Protein AF-A0AAJ6CR79-F1 (afdb_monomer_lite)

Sequence (118 aa):
MSTSVRDLIITGWAIIFAVTVGVVAFHPSFVDEPPINAIRIAGFAFISMVAGILLLRFTEIIGRSSARSRKITLGIFIVCILPLIPVGMATFGMPWAALIIITLVYVRWKWALVTPAS

Secondary structure (DSSP, 8-state):
----HHHHHHHHHHHHHHHHHHHHHH-HHHHTS-HHHHHHHHHHHHHHHHHHHHHHHSHHHHHHS-HHHHHHHHHHHHHHHTTHHHHHHHTTHHHHHHHHHHHHHHHHHHHHTS----

pLDDT: mean 89.08, std 10.08, range [44.25, 97.38]

Radius of gyration: 16.16 Å; chains: 1; bounding box: 36×34×52 Å

Foldseek 3Di:
DPQDPLNVLLVLLVVVLVVLLCCCVPPPVNPPPDVVVSVLLSVLSVLLSVLLNVCSVCLLVQLQDDPVSVVVSVVVNVVSCVSCVVSCVSDNSVSSVVSVVSSVVVSVVSSVPDDHPD

Organism: NCBI:txid3038979

Structure (mmCIF, N/CA/C/O backbone):
data_AF-A0AAJ6CR79-F1
#
_entry.id   AF-A0AAJ6CR79-F1
#
loop_
_atom_site.group_PDB
_atom_site.id
_atom_site.type_symbol
_atom_site.label_atom_id
_atom_site.label_alt_id
_atom_site.label_comp_id
_atom_site.label_asym_id
_atom_site.label_entity_id
_atom_site.label_seq_id
_atom_site.pdbx_PDB_ins_code
_atom_site.Cartn_x
_atom_site.Cartn_y
_atom_site.Cartn_z
_atom_site.occupancy
_atom_site.B_iso_or_equiv
_atom_site.auth_seq_id
_atom_site.auth_comp_id
_atom_site.auth_asym_id
_atom_site.auth_atom_id
_atom_site.pdbx_PDB_model_num
ATOM 1 N N . MET A 1 1 ? -9.588 -23.744 3.279 1.00 46.84 1 MET A N 1
ATOM 2 C CA . MET A 1 1 ? -8.995 -22.519 3.860 1.00 46.84 1 MET A CA 1
ATOM 3 C C . MET A 1 1 ? -9.893 -21.350 3.489 1.00 46.84 1 MET A C 1
ATOM 5 O O . MET A 1 1 ? -10.034 -21.087 2.306 1.00 46.84 1 MET A O 1
ATOM 9 N N . SER A 1 2 ? -10.560 -20.711 4.452 1.00 51.72 2 SER A N 1
ATOM 10 C CA . SER A 1 2 ? -11.347 -19.500 4.176 1.00 51.72 2 SER A CA 1
ATOM 11 C C . SER A 1 2 ? -10.385 -18.323 4.047 1.00 51.72 2 SER A C 1
ATOM 13 O O . SER A 1 2 ? -9.818 -17.890 5.049 1.00 51.72 2 SER A O 1
ATOM 15 N N . THR A 1 3 ? -10.164 -17.824 2.835 1.00 66.12 3 THR A N 1
ATOM 16 C CA . THR A 1 3 ? -9.360 -16.621 2.602 1.00 66.12 3 THR A CA 1
ATOM 17 C C . THR A 1 3 ? -10.054 -15.432 3.265 1.00 66.12 3 THR A C 1
ATOM 19 O O . THR A 1 3 ? -11.201 -15.120 2.953 1.00 66.12 3 THR A O 1
ATOM 22 N N . SER A 1 4 ? -9.388 -14.780 4.219 1.00 88.75 4 SER A N 1
ATOM 23 C CA . SER A 1 4 ? -9.937 -13.585 4.862 1.00 88.75 4 SER A CA 1
ATOM 24 C C . SER A 1 4 ? -9.949 -12.419 3.873 1.00 88.75 4 SER A C 1
ATOM 26 O O . SER A 1 4 ? -8.977 -12.217 3.145 1.00 88.75 4 SER A O 1
ATOM 28 N N . VAL A 1 5 ? -11.011 -11.602 3.879 1.00 91.38 5 VAL A N 1
ATOM 29 C CA . VAL A 1 5 ? -11.114 -10.379 3.053 1.00 91.38 5 VAL A CA 1
ATOM 30 C C . VAL A 1 5 ? -9.889 -9.480 3.241 1.00 91.38 5 VAL A C 1
ATOM 32 O O . VAL A 1 5 ? -9.369 -8.931 2.275 1.00 91.38 5 VAL A O 1
ATOM 35 N N . ARG A 1 6 ? -9.369 -9.380 4.472 1.00 93.25 6 ARG A N 1
ATOM 36 C CA . ARG A 1 6 ? -8.135 -8.638 4.768 1.00 93.25 6 ARG A CA 1
ATOM 37 C C . ARG A 1 6 ? -6.950 -9.154 3.960 1.00 93.25 6 ARG A C 1
ATOM 39 O O . ARG A 1 6 ? -6.182 -8.358 3.433 1.00 93.25 6 ARG A O 1
ATOM 46 N N . ASP A 1 7 ? -6.797 -10.472 3.905 1.00 93.12 7 ASP A N 1
ATOM 47 C CA . ASP A 1 7 ? -5.654 -11.105 3.260 1.00 93.12 7 ASP A CA 1
ATOM 48 C C . ASP A 1 7 ? -5.741 -10.900 1.744 1.00 93.12 7 ASP A C 1
ATOM 50 O O . ASP A 1 7 ? -4.736 -10.558 1.135 1.00 93.12 7 ASP A O 1
ATOM 54 N N . LEU A 1 8 ? -6.949 -10.940 1.164 1.00 94.88 8 LEU A N 1
ATOM 55 C CA . LEU A 1 8 ? -7.179 -10.592 -0.243 1.00 94.88 8 LEU A CA 1
ATOM 56 C C . LEU A 1 8 ? -6.767 -9.144 -0.564 1.00 94.88 8 LEU A C 1
ATOM 58 O O . LEU A 1 8 ? -6.096 -8.908 -1.567 1.00 94.88 8 LEU A O 1
ATOM 62 N N . ILE A 1 9 ? -7.126 -8.174 0.287 1.00 95.81 9 ILE A N 1
ATOM 63 C CA . ILE A 1 9 ? -6.750 -6.764 0.074 1.00 95.81 9 ILE A CA 1
ATOM 64 C C . ILE A 1 9 ? -5.228 -6.587 0.211 1.00 95.81 9 ILE A C 1
ATOM 66 O O . ILE A 1 9 ? -4.620 -5.892 -0.601 1.00 95.81 9 ILE A O 1
ATOM 70 N N . ILE A 1 10 ? -4.592 -7.242 1.193 1.00 95.88 10 ILE A N 1
ATOM 71 C CA . ILE A 1 10 ? -3.126 -7.231 1.360 1.00 95.88 10 ILE A CA 1
ATOM 72 C C . ILE A 1 10 ? -2.437 -7.816 0.122 1.00 95.88 10 ILE A C 1
ATOM 74 O O . ILE A 1 10 ? -1.481 -7.226 -0.383 1.00 95.88 10 ILE A O 1
ATOM 78 N N . THR A 1 11 ? -2.927 -8.946 -0.390 1.00 95.50 11 THR A N 1
ATOM 79 C CA . THR A 1 11 ? -2.419 -9.541 -1.629 1.00 95.50 11 THR A CA 1
ATOM 80 C C . THR A 1 11 ? -2.595 -8.581 -2.805 1.00 95.50 11 THR A C 1
ATOM 82 O O . THR A 1 11 ? -1.669 -8.425 -3.595 1.00 95.50 11 THR A O 1
ATOM 85 N N . GLY A 1 12 ? -3.727 -7.876 -2.888 1.00 94.88 12 GLY A N 1
ATOM 86 C CA . GLY A 1 12 ? -3.961 -6.841 -3.896 1.00 94.88 12 GLY A CA 1
ATOM 87 C C . GLY A 1 12 ? -2.898 -5.737 -3.879 1.00 94.88 12 GLY A C 1
ATOM 88 O O . GLY A 1 12 ? -2.338 -5.422 -4.929 1.00 94.88 12 GLY A O 1
ATOM 89 N N . TRP A 1 13 ? -2.559 -5.206 -2.697 1.00 96.50 13 TRP A N 1
ATOM 90 C CA . TR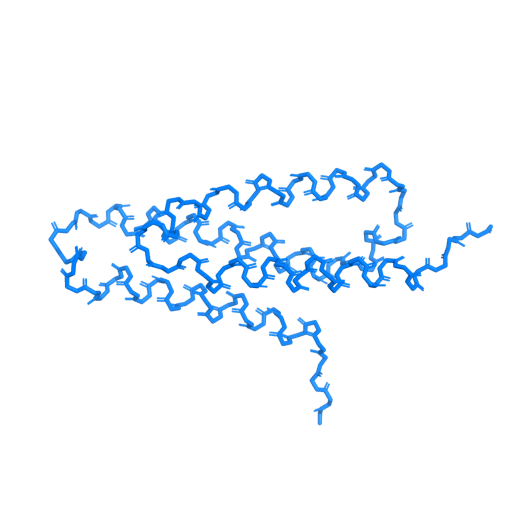P A 1 13 ? -1.474 -4.224 -2.533 1.00 96.50 13 TRP A CA 1
ATOM 91 C C . TRP A 1 13 ? -0.128 -4.749 -3.043 1.00 96.50 13 TRP A C 1
ATOM 93 O O . TRP A 1 13 ? 0.563 -4.044 -3.777 1.00 96.50 13 TRP A O 1
ATOM 103 N N . ALA A 1 14 ? 0.227 -5.989 -2.699 1.00 96.06 14 ALA A N 1
ATOM 104 C CA . ALA A 1 14 ? 1.480 -6.599 -3.138 1.00 96.06 14 ALA A CA 1
ATOM 105 C C . ALA A 1 14 ? 1.523 -6.833 -4.659 1.00 96.06 14 ALA A C 1
ATOM 107 O O . ALA A 1 14 ? 2.543 -6.559 -5.291 1.00 96.06 14 ALA A O 1
ATOM 108 N N . ILE A 1 15 ? 0.419 -7.296 -5.256 1.00 95.25 15 ILE A N 1
ATOM 109 C CA . ILE A 1 15 ? 0.323 -7.519 -6.705 1.00 95.25 15 ILE A CA 1
ATOM 110 C C . ILE A 1 15 ? 0.478 -6.198 -7.457 1.00 95.25 15 ILE A C 1
ATOM 112 O O . ILE A 1 15 ? 1.297 -6.110 -8.368 1.00 95.25 15 ILE A O 1
ATOM 116 N N . ILE A 1 16 ? -0.272 -5.162 -7.075 1.00 93.12 16 ILE A N 1
ATOM 117 C CA . ILE A 1 16 ? -0.225 -3.868 -7.769 1.00 93.12 16 ILE A CA 1
ATOM 118 C C . ILE A 1 16 ? 1.163 -3.226 -7.643 1.00 93.12 16 ILE A C 1
ATOM 120 O O . ILE A 1 16 ? 1.671 -2.671 -8.620 1.00 93.12 16 ILE A O 1
ATOM 124 N N . PHE A 1 17 ? 1.822 -3.373 -6.492 1.00 94.81 17 PHE A N 1
ATOM 125 C CA . PHE A 1 17 ? 3.217 -2.975 -6.339 1.00 94.81 17 PHE A CA 1
ATOM 126 C C . PHE A 1 17 ? 4.147 -3.735 -7.298 1.00 94.81 17 PHE A C 1
ATOM 128 O O . PHE A 1 17 ? 4.882 -3.102 -8.055 1.00 94.81 17 PHE A O 1
ATOM 135 N N . ALA A 1 18 ? 4.087 -5.070 -7.320 1.00 94.06 18 ALA A N 1
ATOM 136 C CA . ALA A 1 18 ? 4.936 -5.889 -8.187 1.00 94.06 18 ALA A CA 1
ATOM 137 C C . ALA A 1 18 ? 4.732 -5.564 -9.678 1.00 94.06 18 ALA A C 1
ATOM 139 O O . ALA A 1 18 ? 5.703 -5.438 -10.423 1.00 94.06 18 ALA A O 1
ATOM 140 N N . VAL A 1 19 ? 3.481 -5.356 -10.098 1.00 92.12 19 VAL A N 1
ATOM 141 C CA . VAL A 1 19 ? 3.143 -4.932 -11.465 1.00 92.12 19 VAL A CA 1
ATOM 142 C C . VAL A 1 19 ? 3.728 -3.556 -11.769 1.00 92.12 19 VAL A C 1
ATOM 144 O O . VAL A 1 19 ? 4.320 -3.375 -12.827 1.00 92.12 19 VAL A O 1
ATOM 147 N N . THR A 1 20 ? 3.624 -2.601 -10.842 1.00 91.62 20 THR A N 1
ATOM 148 C CA . THR A 1 20 ? 4.192 -1.254 -11.016 1.00 91.62 20 THR A CA 1
ATOM 149 C C . THR A 1 20 ? 5.706 -1.317 -11.207 1.00 91.62 20 THR A C 1
ATOM 151 O O . THR A 1 20 ? 6.230 -0.693 -12.125 1.00 91.62 20 THR A O 1
ATOM 154 N N . VAL A 1 21 ? 6.410 -2.112 -10.395 1.00 91.12 21 VAL A N 1
ATOM 155 C CA . VAL A 1 21 ? 7.858 -2.321 -10.554 1.00 91.12 21 VAL A CA 1
ATOM 156 C C . VAL A 1 21 ? 8.174 -2.965 -11.904 1.00 91.12 21 VAL A C 1
ATOM 158 O O . VAL A 1 21 ? 9.077 -2.502 -12.592 1.00 91.12 21 VAL A O 1
ATOM 161 N N . GLY A 1 22 ? 7.416 -3.985 -12.315 1.00 89.62 22 GLY A N 1
ATOM 162 C CA . GLY A 1 22 ? 7.605 -4.638 -13.612 1.00 89.62 22 GLY A CA 1
ATOM 163 C C . GLY A 1 22 ? 7.413 -3.683 -14.793 1.00 89.62 22 GLY A C 1
ATOM 164 O O . GLY A 1 22 ? 8.232 -3.657 -15.705 1.00 89.62 22 GLY A O 1
ATOM 165 N N . VAL A 1 23 ? 6.375 -2.845 -14.759 1.00 88.81 23 VAL A N 1
ATOM 166 C CA . VAL A 1 23 ? 6.124 -1.832 -15.797 1.00 88.81 23 VAL A CA 1
ATOM 167 C C . VAL A 1 23 ? 7.294 -0.863 -15.878 1.00 88.81 23 VAL A C 1
ATOM 169 O O . VAL A 1 23 ? 7.836 -0.636 -16.950 1.00 88.81 23 VAL A O 1
ATOM 172 N N . VAL A 1 24 ? 7.727 -0.327 -14.745 1.00 87.19 24 VAL A N 1
ATOM 173 C CA . VAL A 1 24 ? 8.792 0.676 -14.722 1.00 87.19 24 VAL A CA 1
ATOM 174 C C . VAL A 1 24 ? 10.154 0.079 -15.107 1.00 87.19 24 VAL A C 1
ATOM 176 O O . VAL A 1 24 ? 10.970 0.768 -15.706 1.00 87.19 24 VAL A O 1
ATOM 179 N N . ALA A 1 25 ? 10.404 -1.197 -14.800 1.00 87.38 25 ALA A N 1
ATOM 180 C CA . ALA A 1 25 ? 11.664 -1.867 -15.123 1.00 87.38 25 ALA A CA 1
ATOM 181 C C . ALA A 1 25 ? 11.751 -2.371 -16.573 1.00 87.38 25 ALA A C 1
ATOM 183 O O . ALA A 1 25 ? 12.853 -2.464 -17.110 1.00 87.38 25 ALA A O 1
ATOM 184 N N . PHE A 1 26 ? 10.622 -2.735 -17.192 1.00 87.25 26 PHE A N 1
ATOM 185 C CA . PHE A 1 26 ? 10.624 -3.463 -18.468 1.00 87.25 26 PHE A CA 1
ATOM 186 C C . PHE A 1 26 ? 9.834 -2.789 -19.593 1.00 87.25 26 PHE A C 1
ATOM 188 O O . PHE A 1 26 ? 9.929 -3.231 -20.738 1.00 87.25 26 PHE A O 1
ATOM 195 N N . HIS A 1 27 ? 9.031 -1.758 -19.316 1.00 83.69 27 HIS A N 1
ATOM 196 C CA . HIS A 1 27 ? 8.237 -1.122 -20.363 1.00 83.69 27 HIS A CA 1
ATOM 197 C C . HIS A 1 27 ? 9.128 -0.250 -21.267 1.00 83.69 27 HIS A C 1
ATOM 199 O O . HIS A 1 27 ? 9.895 0.564 -20.747 1.00 83.69 27 HIS A O 1
ATOM 205 N N . PRO A 1 28 ? 9.002 -0.344 -22.607 1.00 83.56 28 PRO A N 1
ATOM 206 C CA . PRO A 1 28 ? 9.865 0.375 -23.548 1.00 83.56 28 PRO A CA 1
ATOM 207 C C . PRO A 1 28 ? 9.932 1.887 -23.316 1.00 83.56 28 PRO A C 1
ATOM 209 O O . PRO A 1 28 ? 10.983 2.486 -23.484 1.00 83.56 28 PRO A O 1
ATOM 212 N N . SER A 1 29 ? 8.835 2.500 -22.861 1.00 81.81 29 SER A N 1
ATOM 213 C CA . SER A 1 29 ? 8.781 3.937 -22.545 1.00 81.81 29 SER A CA 1
ATOM 214 C C . SER A 1 29 ? 9.725 4.392 -21.425 1.00 81.81 29 SER A C 1
ATOM 216 O O . SER A 1 29 ? 9.942 5.591 -21.307 1.00 81.81 29 SER A O 1
ATOM 218 N N . PHE A 1 30 ? 10.270 3.475 -20.617 1.00 79.81 30 PHE A N 1
ATOM 219 C CA . PHE A 1 30 ? 11.213 3.783 -19.531 1.00 79.81 30 PHE A CA 1
ATOM 220 C C . PHE A 1 30 ? 12.623 3.236 -19.781 1.00 79.81 30 PHE A C 1
ATOM 222 O O . PHE A 1 30 ? 13.507 3.464 -18.962 1.00 79.81 30 PHE A O 1
ATOM 229 N N . VAL A 1 31 ? 12.854 2.522 -20.890 1.00 75.12 31 VAL A N 1
ATOM 230 C CA . VAL A 1 31 ? 14.149 1.874 -21.181 1.00 75.12 31 VAL A CA 1
ATOM 231 C C . VAL A 1 31 ? 15.274 2.894 -21.365 1.00 75.12 31 VAL A C 1
ATOM 233 O O . VAL A 1 31 ? 16.398 2.642 -20.937 1.00 75.12 31 VAL A O 1
ATOM 236 N N . ASP A 1 32 ? 14.960 4.053 -21.943 1.00 82.69 32 ASP A N 1
ATOM 237 C CA . ASP A 1 32 ? 15.930 5.126 -22.180 1.00 82.69 32 ASP A CA 1
ATOM 238 C C . ASP A 1 32 ? 16.057 6.090 -20.985 1.00 82.69 32 ASP A C 1
ATOM 240 O O . ASP A 1 32 ? 16.877 7.012 -21.004 1.00 82.69 32 ASP A O 1
ATOM 244 N N . G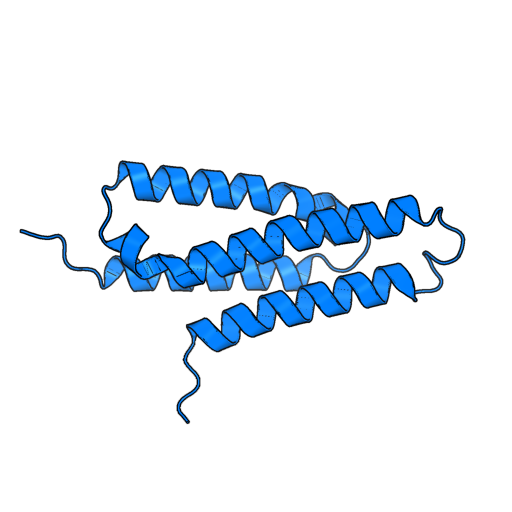LU A 1 33 ? 15.253 5.904 -19.930 1.00 82.25 33 GLU A N 1
ATOM 245 C CA . GLU A 1 33 ? 15.321 6.749 -18.743 1.00 82.25 33 GLU A CA 1
ATOM 246 C C . GLU A 1 33 ? 16.450 6.330 -17.788 1.00 82.25 33 GLU A C 1
ATOM 248 O O . GLU A 1 33 ? 16.758 5.145 -17.632 1.00 82.25 33 GLU A O 1
ATOM 253 N N . PRO A 1 34 ? 17.047 7.29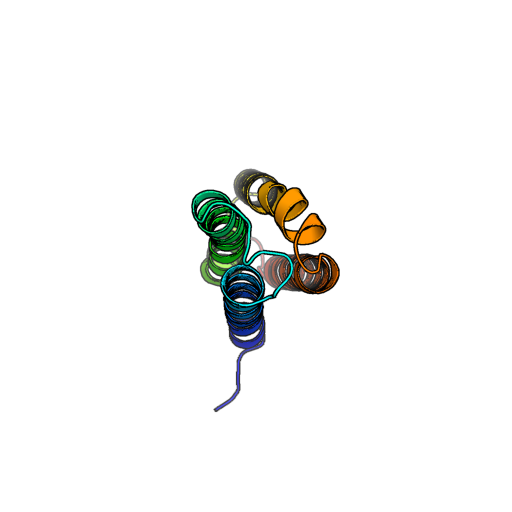1 -17.057 1.00 87.50 34 PRO A N 1
ATOM 254 C CA . PRO A 1 34 ? 17.993 6.982 -15.997 1.00 87.50 34 PRO A CA 1
ATOM 255 C C . PRO A 1 34 ? 17.402 5.993 -14.971 1.00 87.50 34 PRO A C 1
ATOM 257 O O . PRO A 1 34 ? 16.319 6.252 -14.435 1.00 87.50 34 PRO A O 1
ATOM 260 N N . PRO A 1 35 ? 18.133 4.932 -14.569 1.00 84.75 35 PRO A N 1
ATOM 261 C CA . PRO A 1 35 ? 17.640 3.920 -13.622 1.00 84.75 35 PRO A CA 1
ATOM 262 C C . PRO A 1 35 ? 17.161 4.489 -12.278 1.00 84.75 35 PRO A C 1
ATOM 264 O O . PRO A 1 35 ? 16.334 3.896 -11.586 1.00 84.75 35 PRO A O 1
ATOM 267 N N . ILE A 1 36 ? 17.664 5.666 -11.898 1.00 89.00 36 ILE A N 1
ATOM 268 C CA . ILE A 1 36 ? 17.247 6.374 -10.687 1.00 89.00 36 ILE A CA 1
ATOM 269 C C . ILE A 1 36 ? 15.758 6.752 -10.708 1.00 89.00 36 ILE A C 1
ATOM 271 O O . ILE A 1 36 ? 15.119 6.740 -9.655 1.00 89.00 36 ILE A O 1
ATOM 275 N N . ASN A 1 37 ? 15.178 7.025 -11.881 1.00 86.50 37 ASN A N 1
ATOM 276 C CA . ASN A 1 37 ? 13.753 7.327 -12.011 1.00 86.50 37 ASN A CA 1
ATOM 277 C C . ASN A 1 37 ? 12.914 6.089 -11.697 1.00 86.50 37 ASN A C 1
ATOM 279 O O . ASN A 1 37 ? 11.950 6.172 -10.932 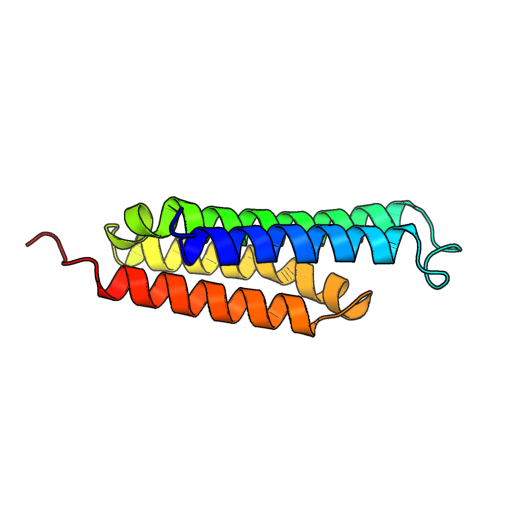1.00 86.50 37 ASN A O 1
ATOM 283 N N . ALA A 1 38 ? 13.349 4.927 -12.190 1.00 87.06 38 ALA A N 1
ATOM 284 C CA . ALA A 1 38 ? 12.699 3.660 -11.907 1.00 87.06 38 ALA A CA 1
ATOM 285 C C . ALA A 1 38 ? 12.702 3.331 -10.408 1.00 87.06 38 ALA A C 1
ATOM 287 O O . ALA A 1 38 ? 11.659 3.029 -9.820 1.00 87.06 38 ALA A O 1
ATOM 288 N N . ILE A 1 39 ? 13.862 3.485 -9.765 1.00 89.81 39 ILE A N 1
ATOM 289 C CA . ILE A 1 39 ? 14.023 3.297 -8.316 1.00 89.81 39 ILE A CA 1
ATOM 290 C C . ILE A 1 39 ? 13.126 4.266 -7.539 1.00 89.81 39 ILE A C 1
ATOM 292 O O . ILE A 1 39 ? 12.506 3.878 -6.548 1.00 89.81 39 ILE A O 1
ATOM 296 N N . ARG A 1 40 ? 13.018 5.519 -7.990 1.00 92.00 40 ARG A N 1
ATOM 297 C CA . ARG A 1 40 ? 12.184 6.537 -7.344 1.00 92.00 40 ARG A CA 1
ATOM 298 C C . ARG A 1 40 ? 10.700 6.181 -7.401 1.00 92.00 40 ARG A C 1
ATOM 300 O O . ARG A 1 40 ? 10.033 6.231 -6.368 1.00 92.00 40 ARG A O 1
ATOM 307 N N . ILE A 1 41 ? 10.192 5.801 -8.574 1.00 91.69 41 ILE A N 1
ATOM 308 C CA . ILE A 1 41 ? 8.786 5.405 -8.751 1.00 91.69 41 ILE A CA 1
ATOM 309 C C . ILE A 1 41 ? 8.487 4.149 -7.924 1.00 91.69 41 ILE A C 1
ATOM 311 O O . ILE A 1 41 ? 7.490 4.114 -7.199 1.00 91.69 41 ILE A O 1
ATOM 315 N N . ALA A 1 42 ? 9.378 3.155 -7.957 1.00 91.00 42 ALA A N 1
ATOM 316 C CA . ALA A 1 42 ? 9.258 1.954 -7.136 1.00 91.00 42 ALA A CA 1
ATOM 317 C C . ALA A 1 42 ? 9.247 2.287 -5.634 1.00 91.00 42 ALA A C 1
ATOM 319 O O . ALA A 1 42 ? 8.395 1.794 -4.897 1.00 91.00 42 ALA A O 1
ATOM 320 N N . GLY A 1 43 ? 10.136 3.171 -5.175 1.00 93.69 43 GLY A N 1
ATOM 321 C CA . GLY A 1 43 ? 10.182 3.626 -3.786 1.00 93.69 43 GLY A CA 1
ATOM 322 C C . GLY A 1 43 ? 8.894 4.328 -3.349 1.00 93.69 43 GLY A C 1
ATOM 323 O O . GLY A 1 43 ? 8.373 4.051 -2.268 1.00 93.69 43 GLY A O 1
ATOM 324 N N . PHE A 1 44 ? 8.327 5.184 -4.199 1.00 95.69 44 PHE A N 1
ATOM 325 C CA . PHE A 1 44 ? 7.046 5.837 -3.925 1.00 95.69 44 PHE A CA 1
ATOM 326 C C . PHE A 1 44 ? 5.889 4.840 -3.828 1.00 95.69 44 PHE A C 1
ATOM 328 O O . PHE A 1 44 ? 5.124 4.889 -2.864 1.00 95.69 44 PHE A O 1
ATOM 335 N N . ALA A 1 45 ? 5.806 3.891 -4.760 1.00 94.62 45 ALA A N 1
ATOM 336 C CA . ALA A 1 45 ? 4.814 2.820 -4.712 1.00 94.62 45 ALA A CA 1
ATOM 337 C C . ALA A 1 45 ? 4.973 1.939 -3.456 1.00 94.62 45 ALA A C 1
ATOM 339 O O . ALA A 1 45 ? 3.982 1.538 -2.840 1.00 94.62 45 ALA A O 1
ATOM 340 N N . PHE A 1 46 ? 6.215 1.675 -3.039 1.00 96.00 46 PHE A N 1
ATOM 341 C CA . PHE A 1 46 ? 6.526 0.878 -1.854 1.00 96.00 46 PHE A CA 1
ATOM 342 C C . PHE A 1 46 ? 6.025 1.533 -0.560 1.00 96.00 46 PHE A C 1
ATOM 344 O O . PHE A 1 46 ? 5.400 0.857 0.259 1.00 96.00 46 PHE A O 1
ATOM 351 N N . ILE A 1 47 ? 6.239 2.844 -0.385 1.00 96.44 47 ILE A N 1
ATOM 352 C CA . ILE A 1 47 ? 5.763 3.589 0.796 1.00 96.44 47 ILE A CA 1
ATOM 353 C C . ILE A 1 47 ? 4.250 3.413 0.965 1.00 96.44 47 ILE A C 1
ATOM 355 O O . ILE A 1 47 ? 3.767 3.094 2.055 1.00 96.44 47 ILE A O 1
ATOM 359 N N . SER A 1 48 ? 3.502 3.574 -0.123 1.00 94.94 48 SER A N 1
ATOM 360 C CA . SER A 1 48 ? 2.045 3.474 -0.104 1.00 94.94 48 SER A CA 1
ATOM 361 C C . SER A 1 48 ? 1.560 2.044 0.116 1.00 94.94 48 SER A C 1
ATOM 363 O O . SER A 1 48 ? 0.625 1.833 0.890 1.00 94.94 48 SER A O 1
ATOM 365 N N . MET A 1 49 ? 2.235 1.057 -0.482 1.00 96.81 49 MET A N 1
ATOM 366 C CA . MET A 1 49 ? 1.976 -0.361 -0.228 1.00 96.81 49 MET A CA 1
ATOM 367 C C . MET A 1 49 ? 2.136 -0.700 1.257 1.00 96.81 49 MET A C 1
ATOM 369 O O . MET A 1 49 ? 1.231 -1.279 1.861 1.00 96.81 49 MET A O 1
ATOM 373 N N . VAL A 1 50 ? 3.263 -0.318 1.861 1.00 97.38 50 VAL A N 1
ATOM 374 C CA . VAL A 1 50 ? 3.531 -0.581 3.280 1.00 97.38 50 VAL A CA 1
ATOM 375 C C . VAL A 1 50 ? 2.475 0.091 4.154 1.00 97.38 50 VAL A C 1
ATOM 377 O O . VAL A 1 50 ? 1.917 -0.560 5.037 1.00 97.38 50 VAL A O 1
ATOM 380 N N . ALA A 1 51 ? 2.130 1.350 3.882 1.00 96.62 51 ALA A N 1
ATOM 381 C CA . ALA A 1 51 ? 1.098 2.057 4.635 1.00 96.62 51 ALA A CA 1
ATOM 382 C C . ALA A 1 51 ? -0.276 1.365 4.552 1.00 96.62 51 ALA A C 1
ATOM 384 O O . ALA A 1 51 ? -0.926 1.172 5.583 1.00 96.62 51 ALA A O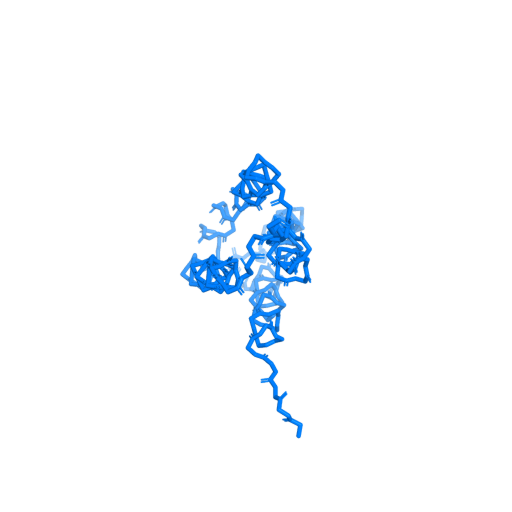 1
ATOM 385 N N . GLY A 1 52 ? -0.698 0.940 3.355 1.00 95.50 52 GLY A N 1
ATOM 386 C CA . GLY A 1 52 ? -1.948 0.201 3.153 1.00 95.50 52 GLY A CA 1
ATOM 387 C C . GLY A 1 52 ? -1.975 -1.130 3.903 1.00 95.50 52 GLY A C 1
ATOM 388 O O . GLY A 1 52 ? -2.929 -1.420 4.631 1.00 95.50 52 GLY A O 1
ATOM 389 N N . ILE A 1 53 ? -0.898 -1.912 3.806 1.00 96.69 53 ILE A N 1
ATOM 390 C CA . ILE A 1 53 ? -0.777 -3.201 4.501 1.00 96.69 53 ILE A CA 1
ATOM 391 C C . ILE A 1 53 ? -0.779 -3.012 6.021 1.00 96.69 53 ILE A C 1
ATOM 393 O O . ILE A 1 53 ? -1.485 -3.741 6.724 1.00 96.69 53 ILE A O 1
ATOM 397 N N . LEU A 1 54 ? -0.030 -2.040 6.548 1.00 96.19 54 LEU A N 1
ATOM 398 C CA . LEU A 1 54 ? 0.017 -1.771 7.987 1.00 96.19 54 LEU A CA 1
ATOM 399 C C . LEU A 1 54 ? -1.353 -1.332 8.517 1.00 96.19 54 LEU A C 1
ATOM 401 O O . LEU A 1 54 ? -1.803 -1.849 9.542 1.00 96.19 54 LEU A O 1
ATOM 405 N N . LEU A 1 55 ? -2.064 -0.460 7.796 1.00 95.88 55 LEU A N 1
ATOM 406 C CA . LEU A 1 55 ? -3.411 -0.029 8.178 1.00 95.88 55 LEU A CA 1
ATOM 407 C C . LEU A 1 55 ? -4.400 -1.210 8.257 1.00 95.88 55 LEU A C 1
ATOM 409 O O . LEU A 1 55 ? -5.230 -1.274 9.170 1.00 95.88 55 LEU A O 1
ATOM 413 N N . LEU A 1 56 ? -4.291 -2.172 7.335 1.00 95.31 56 LEU A N 1
ATOM 414 C CA . LEU A 1 56 ? -5.102 -3.395 7.322 1.00 95.31 56 LEU A CA 1
ATOM 415 C C . LEU A 1 56 ? -4.718 -4.369 8.443 1.00 95.31 56 LEU A C 1
ATOM 417 O O . LEU A 1 56 ? -5.597 -4.956 9.082 1.00 95.31 56 LEU A O 1
ATOM 421 N N . ARG A 1 57 ? -3.417 -4.550 8.696 1.00 93.81 57 ARG A N 1
ATOM 422 C CA . ARG A 1 57 ? -2.896 -5.457 9.732 1.00 93.81 57 ARG A CA 1
ATOM 423 C C . ARG A 1 57 ? -3.262 -4.988 11.133 1.00 93.81 57 ARG A C 1
ATOM 425 O O . ARG A 1 57 ? -3.739 -5.790 11.931 1.00 93.81 57 ARG A O 1
ATOM 432 N N . PHE A 1 58 ? -3.099 -3.699 11.408 1.00 93.31 58 PHE A N 1
ATOM 433 C CA . PHE A 1 58 ? -3.333 -3.116 12.729 1.00 93.31 58 PHE A CA 1
ATOM 434 C C . PHE A 1 58 ? -4.747 -2.551 12.908 1.00 93.31 58 PHE A C 1
ATOM 436 O O . PHE A 1 58 ? -5.037 -1.920 13.924 1.00 93.31 58 PHE A O 1
ATOM 443 N N . THR A 1 59 ? -5.653 -2.801 11.955 1.00 93.50 59 THR A N 1
ATOM 444 C CA . THR A 1 59 ? -6.986 -2.183 11.924 1.00 93.50 59 THR A CA 1
ATOM 445 C C . THR A 1 59 ? -7.788 -2.390 13.209 1.00 93.50 59 THR A C 1
ATOM 447 O O . THR A 1 59 ? -8.460 -1.469 13.660 1.00 93.50 59 THR A O 1
ATOM 450 N N . GLU A 1 60 ? -7.704 -3.566 13.833 1.00 89.38 60 GLU A N 1
ATOM 451 C CA . GLU A 1 60 ? -8.471 -3.885 15.045 1.00 89.38 60 GLU A CA 1
ATOM 452 C C . GLU A 1 60 ? -7.919 -3.163 16.280 1.00 89.38 60 GLU A C 1
ATOM 454 O O . GLU A 1 60 ? -8.687 -2.620 17.074 1.00 89.38 60 GLU A O 1
ATOM 459 N N . ILE A 1 61 ? -6.591 -3.087 16.403 1.00 88.94 61 ILE A N 1
ATOM 460 C CA . ILE A 1 61 ? -5.905 -2.356 17.479 1.00 88.94 61 ILE A CA 1
ATOM 461 C C . ILE A 1 61 ? -6.218 -0.859 17.369 1.00 88.94 61 ILE A C 1
ATOM 463 O O . ILE A 1 61 ? -6.595 -0.216 18.352 1.00 88.94 61 ILE A O 1
ATOM 467 N N . ILE A 1 62 ? -6.149 -0.312 16.153 1.00 89.69 62 ILE A N 1
ATOM 468 C CA . ILE A 1 62 ? -6.489 1.090 15.885 1.00 89.69 62 ILE A CA 1
ATOM 469 C C . ILE A 1 62 ? -7.984 1.338 16.144 1.00 89.69 62 ILE A C 1
ATOM 471 O O . ILE A 1 62 ? -8.354 2.362 16.711 1.00 89.69 62 ILE A O 1
ATOM 475 N N . GLY A 1 63 ? -8.852 0.387 15.789 1.00 88.00 63 GLY A N 1
ATOM 476 C CA . GLY A 1 63 ? -10.299 0.484 15.988 1.00 88.00 63 GLY A CA 1
ATOM 477 C C . GLY A 1 63 ? -10.714 0.601 17.455 1.00 88.00 63 GLY A C 1
ATOM 478 O O . GLY A 1 63 ? -11.637 1.353 17.759 1.00 88.00 63 GLY A O 1
ATOM 479 N N . ARG A 1 64 ? -9.997 -0.083 18.357 1.00 88.69 64 ARG A N 1
ATOM 480 C CA . ARG A 1 64 ? -10.180 -0.005 19.821 1.00 88.69 64 ARG A CA 1
ATOM 481 C C . ARG A 1 64 ? -9.563 1.245 20.451 1.00 88.69 64 ARG A C 1
ATOM 483 O O . ARG A 1 64 ? -9.820 1.539 21.614 1.00 88.69 64 ARG A O 1
ATOM 490 N N . SER A 1 65 ? -8.734 1.968 19.704 1.00 89.12 65 SER A N 1
ATOM 491 C CA . SER A 1 65 ? -8.038 3.152 20.199 1.00 89.12 65 SER A CA 1
ATOM 492 C C . SER A 1 65 ? -8.953 4.383 20.242 1.00 89.12 65 SER A C 1
ATOM 494 O O . SER A 1 65 ? -10.032 4.435 19.642 1.00 89.12 65 SER A O 1
ATOM 496 N N . SER A 1 66 ? -8.497 5.427 20.940 1.00 90.00 66 SER A N 1
ATOM 497 C CA . SER A 1 66 ? -9.223 6.697 21.048 1.00 90.00 66 SER A CA 1
ATOM 498 C C . SER A 1 66 ? -9.550 7.302 19.675 1.00 90.00 66 SER A C 1
ATOM 500 O O . SER A 1 66 ? -8.854 7.091 18.677 1.00 90.00 66 SER A O 1
ATOM 502 N N . ALA A 1 67 ? -10.606 8.120 19.609 1.00 88.38 67 ALA A N 1
ATOM 503 C CA . ALA A 1 67 ? -10.990 8.806 18.371 1.00 88.38 67 ALA A CA 1
ATOM 504 C C . ALA A 1 67 ? -9.856 9.677 17.794 1.00 88.38 67 ALA A C 1
ATOM 506 O O . ALA A 1 67 ? -9.726 9.791 16.576 1.00 88.38 67 ALA A O 1
ATOM 507 N N . ARG A 1 68 ? -9.011 10.258 18.658 1.00 90.88 68 ARG A N 1
ATOM 508 C CA . ARG A 1 68 ? -7.837 11.037 18.241 1.00 90.88 68 ARG A CA 1
ATOM 509 C C . ARG A 1 68 ? -6.799 10.156 17.545 1.00 90.88 68 ARG A C 1
ATOM 511 O O . ARG A 1 68 ? -6.348 10.517 16.465 1.00 90.88 68 ARG A O 1
ATOM 518 N N . SER A 1 69 ? -6.467 9.002 18.127 1.00 90.06 69 SER A N 1
ATOM 519 C CA . SER A 1 69 ? -5.500 8.062 17.545 1.00 90.06 69 SER A CA 1
ATOM 520 C C . SER A 1 69 ? -5.951 7.582 16.161 1.00 90.06 69 SER A C 1
ATOM 522 O O . SER A 1 69 ? -5.188 7.691 15.205 1.00 90.06 69 SER A O 1
ATOM 524 N N . ARG A 1 70 ? -7.231 7.206 16.013 1.00 92.06 70 ARG A N 1
ATOM 525 C CA . ARG A 1 70 ? -7.818 6.819 14.715 1.00 92.06 70 ARG A CA 1
ATOM 526 C C . ARG A 1 70 ? -7.653 7.899 13.642 1.00 92.06 70 ARG A C 1
ATOM 528 O O . ARG A 1 70 ? -7.243 7.595 12.525 1.00 92.06 70 ARG A O 1
ATOM 535 N N . LYS A 1 71 ? -7.936 9.164 13.979 1.00 92.94 71 LYS A N 1
ATOM 536 C CA . LYS A 1 71 ? -7.770 10.299 13.054 1.00 92.94 71 LYS A CA 1
ATOM 537 C C . LYS A 1 71 ? -6.309 10.520 12.664 1.00 92.94 71 LYS A C 1
ATOM 539 O O . LYS A 1 71 ? -6.036 10.734 11.489 1.00 92.94 71 LYS A O 1
ATOM 544 N N . ILE A 1 72 ? -5.386 10.440 13.624 1.00 95.50 72 ILE A N 1
ATOM 545 C CA . ILE A 1 72 ? -3.948 10.585 13.357 1.00 95.50 72 ILE A CA 1
ATOM 546 C C . ILE A 1 72 ? -3.477 9.486 12.403 1.00 95.50 72 ILE A C 1
ATOM 548 O O . ILE A 1 72 ? -2.825 9.791 11.409 1.00 95.50 72 ILE A O 1
ATOM 552 N N . THR A 1 73 ? -3.854 8.229 12.643 1.00 94.75 73 THR A N 1
ATOM 553 C CA . THR A 1 73 ? -3.473 7.119 11.762 1.00 94.75 73 THR A CA 1
ATOM 554 C C . THR A 1 73 ? -4.023 7.286 10.346 1.00 94.75 73 THR A C 1
ATOM 556 O O . THR A 1 73 ? -3.291 7.047 9.389 1.00 94.75 73 THR A O 1
ATOM 559 N N . LEU A 1 74 ? -5.270 7.749 10.187 1.00 95.31 74 LEU A N 1
ATOM 560 C CA . LEU A 1 74 ? -5.810 8.080 8.862 1.00 95.31 74 LEU A CA 1
ATOM 561 C C . LEU A 1 74 ? -5.049 9.235 8.201 1.00 95.31 74 LEU A C 1
ATOM 563 O O . LEU A 1 74 ? -4.783 9.174 7.006 1.00 95.31 74 LEU A O 1
ATOM 567 N N . GLY A 1 75 ? -4.665 10.260 8.965 1.00 96.31 75 GLY A N 1
ATOM 568 C CA . GLY A 1 75 ? -3.846 11.364 8.464 1.00 96.31 75 GLY A CA 1
ATOM 569 C C . GLY A 1 75 ? -2.483 10.891 7.954 1.00 96.31 75 GLY A C 1
ATOM 570 O O . GLY A 1 75 ? -2.097 11.233 6.841 1.00 96.31 75 GLY A O 1
ATOM 571 N N . ILE A 1 76 ? -1.794 10.043 8.724 1.00 96.25 76 ILE A N 1
ATOM 572 C CA . ILE A 1 76 ? -0.522 9.427 8.312 1.00 96.25 76 ILE A CA 1
ATOM 573 C C . ILE A 1 76 ? -0.722 8.601 7.042 1.00 96.25 76 ILE A C 1
ATOM 575 O O . ILE A 1 76 ? 0.047 8.743 6.096 1.00 96.25 76 ILE A O 1
ATOM 579 N N . PHE A 1 77 ? -1.777 7.782 6.993 1.00 96.50 77 PHE A N 1
ATOM 580 C CA . PHE A 1 77 ? -2.095 7.000 5.804 1.00 96.50 77 PHE A CA 1
ATOM 581 C C . PHE A 1 77 ? -2.258 7.895 4.570 1.00 96.50 77 PHE A C 1
ATOM 583 O O . PHE A 1 77 ? -1.615 7.633 3.561 1.00 96.50 77 PHE A O 1
ATOM 590 N N . ILE A 1 78 ? -3.026 8.988 4.658 1.00 95.12 78 ILE A N 1
ATOM 591 C CA . ILE A 1 78 ? -3.206 9.940 3.548 1.00 95.12 78 ILE A CA 1
ATOM 592 C C . ILE A 1 78 ? -1.861 10.508 3.079 1.00 95.12 78 ILE A C 1
ATOM 594 O O . ILE A 1 78 ? -1.595 10.523 1.878 1.00 95.12 78 ILE A O 1
ATOM 598 N N . VAL A 1 79 ? -0.990 10.921 4.004 1.00 97.12 79 VAL A N 1
ATOM 599 C CA . VAL A 1 79 ? 0.351 11.426 3.660 1.00 97.12 79 VAL A CA 1
ATOM 600 C C . VAL A 1 79 ? 1.168 10.360 2.925 1.00 97.12 79 VAL A C 1
ATOM 602 O O . VAL A 1 79 ? 1.798 10.663 1.914 1.00 97.12 79 VAL A O 1
ATOM 605 N N . CYS A 1 80 ? 1.109 9.102 3.364 1.00 96.38 80 CYS A N 1
ATOM 606 C CA . CYS A 1 80 ? 1.789 7.984 2.707 1.00 96.38 80 CYS A CA 1
ATOM 607 C C . CYS A 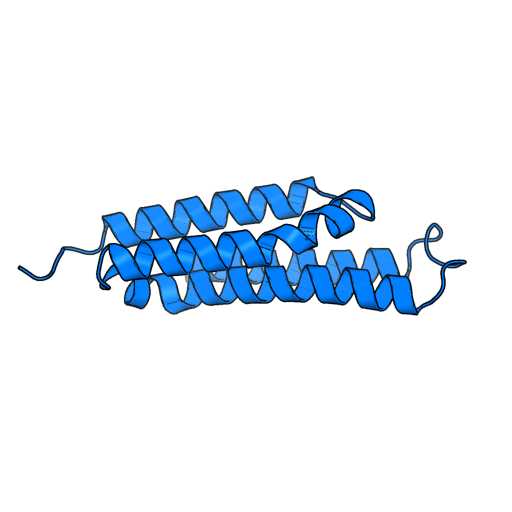1 80 ? 1.196 7.599 1.341 1.00 96.38 80 CYS A C 1
ATOM 609 O O . CYS A 1 80 ? 1.840 6.855 0.604 1.00 96.38 80 CYS A O 1
ATOM 611 N N . ILE A 1 81 ? -0.000 8.078 0.992 1.00 95.19 81 ILE A N 1
ATOM 612 C CA . ILE A 1 81 ? -0.623 7.882 -0.324 1.00 95.19 81 ILE A CA 1
ATOM 613 C C . ILE A 1 81 ? -0.221 8.980 -1.320 1.00 95.19 81 ILE A C 1
ATOM 615 O O . ILE A 1 81 ? -0.212 8.717 -2.519 1.00 95.19 81 ILE A O 1
ATOM 619 N N . LEU A 1 82 ? 0.178 10.177 -0.869 1.00 93.94 82 LEU A N 1
ATOM 620 C CA . LEU A 1 82 ? 0.610 11.270 -1.760 1.00 93.94 82 LEU A CA 1
ATOM 621 C C . LEU A 1 82 ? 1.704 10.871 -2.774 1.00 93.94 82 LEU A C 1
ATOM 623 O O . LEU A 1 82 ? 1.608 11.297 -3.928 1.00 93.94 82 LEU A O 1
ATOM 627 N N . PRO A 1 83 ? 2.699 10.027 -2.427 1.00 93.69 83 PRO A N 1
ATOM 628 C CA . PRO A 1 83 ? 3.680 9.533 -3.390 1.00 93.69 83 PRO A CA 1
ATOM 629 C C . PRO A 1 83 ? 3.084 8.744 -4.566 1.00 93.69 83 PRO A C 1
ATOM 631 O O . PRO A 1 83 ? 3.759 8.594 -5.579 1.00 93.69 83 PRO A O 1
ATOM 634 N N . LEU A 1 84 ? 1.830 8.282 -4.502 1.00 92.56 84 LEU A N 1
ATOM 635 C CA . LEU A 1 84 ? 1.177 7.619 -5.636 1.00 92.56 84 LEU A CA 1
ATOM 636 C C . LEU A 1 84 ? 0.776 8.571 -6.757 1.00 92.56 84 LEU A C 1
ATOM 638 O O . LEU A 1 84 ? 0.523 8.097 -7.859 1.00 92.56 84 LEU A O 1
ATOM 642 N N . ILE A 1 85 ? 0.735 9.885 -6.524 1.00 90.50 85 ILE A N 1
ATOM 643 C CA . ILE A 1 85 ? 0.433 10.860 -7.581 1.00 90.50 85 ILE A CA 1
ATOM 644 C C . ILE A 1 85 ? 1.435 10.719 -8.742 1.00 90.50 85 ILE A C 1
ATOM 646 O O . ILE A 1 85 ? 1.001 10.412 -9.852 1.00 90.50 85 ILE A O 1
ATOM 650 N N . PRO A 1 86 ? 2.763 10.843 -8.531 1.00 89.75 86 PRO A N 1
ATOM 651 C CA . PRO A 1 86 ? 3.725 10.619 -9.609 1.00 89.75 86 PRO A CA 1
ATOM 652 C C . PRO A 1 86 ? 3.729 9.170 -10.125 1.00 89.75 86 PRO A C 1
ATOM 654 O O . PRO A 1 86 ? 3.921 8.963 -11.319 1.00 89.75 86 PRO A O 1
ATOM 657 N N . VAL A 1 87 ? 3.460 8.166 -9.278 1.00 90.44 87 VAL A N 1
ATOM 658 C CA . VAL A 1 87 ? 3.368 6.753 -9.711 1.00 90.44 87 VAL A CA 1
ATOM 659 C C . VAL A 1 87 ? 2.220 6.550 -10.701 1.00 90.44 87 VAL A C 1
ATOM 661 O O . VAL A 1 87 ? 2.395 5.887 -11.722 1.00 90.44 87 VAL A O 1
ATOM 664 N N . GLY A 1 88 ? 1.054 7.134 -10.422 1.00 86.75 88 GLY A N 1
ATOM 665 C CA . GLY A 1 88 ? -0.133 7.041 -11.266 1.00 86.75 88 GLY A CA 1
ATOM 666 C C . GLY A 1 88 ? 0.016 7.779 -12.594 1.00 86.75 88 GLY A C 1
ATOM 667 O O . GLY A 1 88 ? -0.559 7.332 -13.581 1.00 86.75 88 GLY A O 1
ATOM 668 N N . MET A 1 89 ? 0.810 8.854 -12.624 1.00 86.06 89 MET A N 1
ATOM 669 C CA . MET A 1 89 ? 1.168 9.569 -13.855 1.00 86.06 89 MET A CA 1
ATOM 670 C C . MET A 1 89 ? 2.153 8.780 -14.725 1.00 86.06 89 MET A C 1
ATOM 672 O O . MET A 1 89 ? 2.091 8.880 -15.945 1.00 86.06 89 MET A O 1
ATOM 676 N N . ALA A 1 90 ? 3.051 8.007 -14.108 1.00 83.25 90 ALA A N 1
ATOM 677 C CA . ALA A 1 90 ? 4.023 7.188 -14.828 1.00 83.25 90 ALA A CA 1
ATOM 678 C C . ALA A 1 90 ? 3.461 5.825 -15.261 1.00 83.25 90 ALA A C 1
ATOM 680 O O . ALA A 1 90 ? 3.891 5.271 -16.260 1.00 83.25 90 ALA A O 1
ATOM 681 N N . THR A 1 91 ? 2.523 5.249 -14.512 1.00 82.69 91 THR A N 1
ATOM 682 C CA . THR A 1 91 ? 2.023 3.888 -14.766 1.00 82.69 91 THR A CA 1
ATOM 683 C C . THR A 1 91 ? 0.510 3.883 -14.971 1.00 82.69 91 THR A C 1
ATOM 685 O O . THR A 1 91 ? 0.018 4.319 -16.007 1.00 82.69 91 THR A O 1
ATOM 688 N N . PHE A 1 92 ? -0.248 3.406 -13.982 1.00 74.88 92 PHE A N 1
ATOM 689 C CA . PHE A 1 92 ? -1.702 3.329 -14.006 1.00 74.88 92 PHE A CA 1
ATOM 690 C C . PHE A 1 92 ? -2.244 3.806 -12.658 1.00 74.88 92 PHE A C 1
ATOM 692 O O . PHE A 1 92 ? -2.049 3.145 -11.642 1.00 74.88 92 PHE A O 1
ATOM 699 N N . GLY A 1 93 ? -2.951 4.939 -12.621 1.00 79.00 93 GLY A N 1
ATOM 700 C CA . GLY A 1 93 ? -3.518 5.466 -11.370 1.00 79.00 93 GLY A CA 1
ATOM 701 C C . GLY A 1 93 ? -4.727 4.682 -10.834 1.00 79.00 93 GLY A C 1
ATOM 702 O O . GLY A 1 93 ? -4.919 4.585 -9.621 1.00 79.00 93 GLY A O 1
ATOM 703 N N . MET A 1 94 ? -5.541 4.093 -11.721 1.00 83.75 94 MET A N 1
ATOM 704 C CA . MET A 1 94 ? -6.826 3.477 -11.343 1.00 83.75 94 MET A CA 1
ATOM 705 C C . MET A 1 94 ? -6.718 2.288 -10.365 1.00 83.75 94 MET A C 1
ATOM 707 O O . MET A 1 94 ? -7.493 2.262 -9.405 1.00 83.75 94 MET A O 1
ATOM 711 N N . PRO A 1 95 ? -5.783 1.325 -10.525 1.00 87.38 95 PRO A N 1
ATOM 712 C CA . PRO A 1 95 ? -5.674 0.185 -9.609 1.00 87.38 95 PRO A CA 1
ATOM 713 C C . PRO A 1 95 ? -5.340 0.607 -8.173 1.00 87.38 95 PRO A C 1
ATOM 715 O O . PRO A 1 95 ? -5.903 0.081 -7.211 1.00 87.38 95 PRO A O 1
ATOM 718 N N . TRP A 1 96 ? -4.473 1.611 -8.021 1.00 91.81 96 TRP A N 1
ATOM 719 C CA . TRP A 1 96 ? -4.113 2.167 -6.720 1.00 91.81 96 TRP A CA 1
ATOM 720 C C . TRP A 1 96 ? -5.302 2.855 -6.044 1.00 91.81 96 TRP A C 1
ATOM 722 O O . TRP A 1 96 ? -5.571 2.602 -4.870 1.00 91.81 96 TRP A O 1
ATOM 732 N N . ALA A 1 97 ? -6.056 3.673 -6.785 1.00 92.00 97 ALA A N 1
ATOM 733 C CA . ALA A 1 97 ? -7.248 4.343 -6.265 1.00 92.00 97 ALA A CA 1
ATOM 734 C C . ALA A 1 97 ? -8.296 3.337 -5.758 1.00 92.00 97 ALA A C 1
ATOM 736 O O . ALA A 1 97 ? -8.832 3.501 -4.658 1.00 92.00 97 ALA A O 1
ATOM 737 N N . ALA A 1 98 ? -8.535 2.263 -6.518 1.00 93.62 98 ALA A N 1
ATOM 738 C CA . ALA A 1 98 ? -9.449 1.198 -6.118 1.00 93.62 98 ALA A CA 1
ATOM 739 C C . ALA A 1 98 ? -9.009 0.530 -4.803 1.00 93.62 98 ALA A C 1
ATOM 741 O O . ALA A 1 98 ? -9.819 0.390 -3.884 1.00 93.62 98 ALA A O 1
ATOM 742 N N . LEU A 1 99 ? -7.723 0.183 -4.664 1.00 93.62 99 LEU A N 1
ATOM 743 C CA . LEU A 1 99 ? -7.196 -0.397 -3.424 1.00 93.62 99 LEU A CA 1
ATOM 744 C C . LEU A 1 99 ? -7.319 0.540 -2.226 1.00 93.62 99 LEU A C 1
ATOM 746 O O . LEU A 1 99 ? -7.653 0.080 -1.131 1.00 93.62 99 LEU A O 1
ATOM 750 N N . ILE A 1 100 ? -7.066 1.836 -2.411 1.00 95.00 100 ILE A N 1
ATOM 751 C CA . ILE A 1 100 ? -7.209 2.834 -1.347 1.00 95.00 100 ILE A CA 1
ATOM 752 C C . ILE A 1 100 ? -8.660 2.873 -0.865 1.00 95.00 100 ILE A C 1
ATOM 754 O O . ILE A 1 100 ? -8.906 2.761 0.336 1.00 95.00 100 ILE A O 1
ATOM 758 N N . ILE A 1 101 ? -9.621 2.966 -1.788 1.00 96.19 101 ILE A N 1
ATOM 759 C CA . ILE A 1 101 ? -11.051 3.009 -1.455 1.00 96.19 101 ILE A CA 1
ATOM 760 C C . ILE A 1 101 ? -11.468 1.732 -0.723 1.00 96.19 101 ILE A C 1
ATOM 762 O O . ILE A 1 101 ? -12.041 1.812 0.363 1.00 96.19 101 ILE A O 1
ATOM 766 N N . ILE A 1 102 ? -11.132 0.557 -1.262 1.00 96.12 102 ILE A N 1
ATOM 767 C CA . ILE A 1 102 ? -11.468 -0.737 -0.649 1.00 96.12 102 ILE A CA 1
ATOM 768 C C . ILE A 1 102 ? -10.846 -0.854 0.748 1.00 96.12 102 ILE A C 1
ATOM 770 O O . ILE A 1 102 ? -11.513 -1.291 1.688 1.00 96.12 102 ILE A O 1
ATOM 774 N N . THR A 1 103 ? -9.597 -0.412 0.913 1.00 95.81 103 THR A N 1
ATOM 775 C CA . THR A 1 103 ? -8.908 -0.395 2.210 1.00 95.81 103 THR A CA 1
ATOM 776 C C . THR A 1 103 ? -9.647 0.491 3.209 1.00 95.81 103 THR A C 1
ATOM 778 O O . THR A 1 103 ? -9.934 0.048 4.319 1.00 95.81 103 THR A O 1
ATOM 781 N N . LEU A 1 104 ? -10.014 1.716 2.823 1.00 96.00 104 LEU A N 1
ATOM 782 C CA . LEU A 1 104 ? -10.735 2.647 3.695 1.00 96.00 104 LEU A CA 1
ATOM 783 C C . LEU A 1 104 ? -12.123 2.125 4.075 1.00 96.00 104 LEU A C 1
ATOM 785 O O . LEU A 1 104 ? -12.506 2.212 5.243 1.00 96.00 104 LEU A O 1
ATOM 789 N N . VAL A 1 105 ? -12.854 1.542 3.121 1.00 96.06 105 VAL A N 1
ATOM 790 C CA . VAL A 1 105 ? -14.160 0.915 3.370 1.00 96.06 105 VAL A CA 1
ATOM 791 C C . VAL A 1 105 ? -14.013 -0.237 4.362 1.00 96.06 105 VAL A C 1
ATOM 793 O O . VAL A 1 105 ? -14.734 -0.277 5.360 1.00 96.06 105 VAL A O 1
ATOM 796 N N . TYR A 1 106 ? -13.043 -1.129 4.146 1.00 94.88 106 TYR A N 1
ATOM 797 C CA . TYR A 1 106 ? -12.775 -2.252 5.043 1.00 94.88 106 TYR A CA 1
ATOM 798 C C . TYR A 1 106 ? -12.425 -1.782 6.463 1.00 94.88 106 TYR A C 1
ATOM 800 O O . TYR A 1 106 ? -13.010 -2.252 7.440 1.00 94.88 106 TYR A O 1
ATOM 808 N N . VAL A 1 107 ? -11.507 -0.820 6.586 1.00 94.38 107 VAL A N 1
ATOM 809 C CA . VAL A 1 107 ? -11.079 -0.245 7.871 1.00 94.38 107 VAL A CA 1
ATOM 810 C C . VAL A 1 107 ? -12.271 0.382 8.594 1.00 94.38 107 VAL A C 1
ATOM 812 O O . VAL A 1 107 ? -12.525 0.090 9.765 1.00 94.38 107 VAL A O 1
ATOM 815 N N . ARG A 1 108 ? -13.054 1.206 7.888 1.00 92.69 108 ARG A N 1
ATOM 816 C CA . ARG A 1 108 ? -14.216 1.896 8.455 1.00 92.69 108 ARG A CA 1
ATOM 817 C C . ARG A 1 108 ? -15.300 0.926 8.906 1.00 92.69 108 ARG A C 1
ATOM 819 O O . ARG A 1 108 ? -15.916 1.172 9.949 1.00 92.69 108 ARG A O 1
ATOM 826 N N . TRP A 1 109 ? -15.523 -0.139 8.139 1.00 93.12 109 TRP A N 1
ATOM 827 C CA . TRP A 1 109 ? -16.444 -1.211 8.492 1.00 93.12 109 TRP A CA 1
ATOM 828 C C . TRP A 1 109 ? -15.970 -1.936 9.750 1.00 93.12 109 TRP A C 1
ATOM 830 O O . TRP A 1 109 ? -16.719 -2.019 10.722 1.00 93.12 109 TRP A O 1
ATOM 840 N N . LYS A 1 110 ? -14.705 -2.366 9.798 1.00 92.19 110 LYS A N 1
ATOM 841 C CA . LYS A 1 110 ? -14.151 -3.055 10.971 1.00 92.19 110 LYS A CA 1
ATOM 842 C C . LYS A 1 110 ? -14.206 -2.191 12.225 1.00 92.19 110 LYS A C 1
ATOM 844 O O . LYS A 1 110 ? -14.541 -2.710 13.280 1.00 92.19 110 LYS A O 1
ATOM 849 N N . TRP A 1 111 ? -13.957 -0.888 12.125 1.00 91.50 111 TRP A N 1
ATOM 850 C CA . TRP A 1 111 ? -14.081 0.023 13.267 1.00 91.50 111 TRP A CA 1
ATOM 851 C C . TRP A 1 111 ? -15.520 0.233 13.734 1.00 91.50 111 TRP A C 1
ATOM 853 O O . TRP A 1 111 ? -15.721 0.493 14.914 1.00 91.50 111 TRP A O 1
ATOM 863 N N . ALA A 1 112 ? -16.511 0.131 12.844 1.00 87.56 112 ALA A N 1
ATOM 864 C CA . ALA A 1 112 ? -17.921 0.199 13.233 1.00 87.56 112 ALA A CA 1
ATOM 865 C C . ALA A 1 112 ? -18.354 -1.020 14.060 1.00 87.56 112 ALA A C 1
ATOM 867 O O . ALA A 1 112 ? -19.247 -0.907 14.890 1.00 87.56 112 ALA A O 1
ATOM 868 N N . LEU A 1 113 ? -17.712 -2.170 13.835 1.00 86.31 113 LEU A N 1
ATOM 869 C CA . LEU A 1 113 ? -17.973 -3.413 14.562 1.00 86.31 113 LEU A CA 1
ATOM 870 C C . LEU A 1 113 ? -17.262 -3.481 15.923 1.00 86.31 113 LEU A C 1
ATOM 872 O O . LEU A 1 113 ? -17.533 -4.389 16.703 1.00 86.31 113 LEU A O 1
ATOM 876 N N . VAL A 1 114 ? -16.333 -2.563 16.212 1.00 81.50 114 VAL A N 1
ATOM 877 C CA . VAL A 1 114 ? -15.672 -2.501 17.519 1.00 81.50 114 VAL A CA 1
ATOM 878 C C . VAL A 1 114 ? -16.591 -1.768 18.490 1.00 81.50 114 VAL A C 1
ATOM 880 O O . VAL A 1 114 ? -16.755 -0.551 18.400 1.00 81.50 114 VAL A O 1
ATOM 883 N N . THR A 1 115 ? -17.173 -2.503 19.435 1.00 60.41 115 THR A N 1
ATOM 884 C CA . THR A 1 115 ? -17.927 -1.918 20.546 1.00 60.41 115 THR A CA 1
ATOM 885 C C . THR A 1 115 ? -16.980 -1.058 21.393 1.00 60.41 115 THR A C 1
ATOM 887 O O . THR A 1 115 ? -15.900 -1.541 21.749 1.00 60.41 115 THR A O 1
ATOM 890 N N . PRO A 1 116 ? -17.323 0.204 21.711 1.00 56.78 116 PRO A N 1
ATOM 891 C CA . PRO A 1 116 ? -16.550 0.990 22.665 1.00 56.78 116 PRO A CA 1
ATOM 892 C C . PRO A 1 116 ? -16.493 0.222 23.986 1.00 56.78 116 PRO A C 1
ATOM 894 O O . PRO A 1 116 ? -17.519 -0.298 24.418 1.00 56.78 116 PRO A O 1
ATOM 897 N N . ALA A 1 117 ? -15.316 0.126 24.607 1.00 54.56 117 ALA A N 1
ATOM 898 C CA . ALA A 1 117 ? -15.243 -0.337 25.987 1.00 54.56 117 ALA A CA 1
ATOM 899 C C . ALA A 1 117 ? -16.064 0.648 26.833 1.00 54.56 117 ALA A C 1
ATOM 901 O O . ALA A 1 117 ? -15.707 1.825 26.915 1.00 54.56 117 ALA A O 1
ATOM 902 N N . SER A 1 118 ? -17.210 0.174 27.320 1.00 44.25 118 SER A N 1
ATOM 903 C CA . SER A 1 118 ? -18.080 0.849 28.284 1.00 44.25 118 SER A CA 1
ATOM 904 C C . SER A 1 118 ? -17.393 0.954 29.633 1.00 44.25 118 SER A C 1
ATOM 906 O O . SER A 1 118 ? -16.856 -0.098 30.054 1.00 44.25 118 SER A O 1
#